Protein AF-A0A401Z6Y2-F1 (afdb_monomer_lite)

Radius of gyration: 14.62 Å; chains: 1; bounding box: 32×34×37 Å

Sequence (122 aa):
MPYAAVSYPVLPGHAEELGRILASHRRGAAVVRDADGAEVARSLGTAVFARDDRLLRVVHYRGDLDRLLLHIGRSLLSGGLARELAPHLPENPSIDSAEAFAAFFRHAQLPCVYQRGQGDPT

Secondary structure (DSSP, 8-state):
--EEEEEEE--TT-HHHHHHHHHHT-----EEE-TTS-EEEEEEEEEEEEETTEEEEEEEEEE-HHHHHHHHHHHHHHTSHHHHHGGG-SS-----SHHHHHHHHHHTEEP-----PPPP--

pLDDT: mean 85.82, std 10.16, range [46.56, 96.25]

InterPro domains:
  IPR007575 SchA/CurD-like domain [PF04486] (1-115)

Organism: NCBI:txid516124

Foldseek 3Di:
DDKWKFKAFWAFPCLVVLVVLVVVLDDDKDFFADPVRDTQKIFPDKDWDDDGRMIMIMTDMDHDPLSVQLSVLVCCLVVCSLVVRQVTHPDSQPSNHSVSRSVNSVVRIDDDPDDDDDDPPD

Structure (mmCIF, N/CA/C/O backbone):
data_AF-A0A401Z6Y2-F1
#
_entry.id   AF-A0A401Z6Y2-F1
#
loop_
_atom_site.group_PDB
_atom_site.id
_atom_site.type_symbol
_atom_site.label_atom_id
_atom_site.label_alt_id
_atom_site.label_comp_id
_atom_site.label_asym_id
_atom_site.label_entity_id
_atom_site.label_seq_id
_atom_site.pdbx_PDB_ins_code
_atom_site.Cartn_x
_atom_site.Cartn_y
_atom_site.Cartn_z
_atom_site.occupancy
_atom_site.B_iso_or_equiv
_atom_site.auth_seq_id
_atom_site.auth_comp_id
_atom_site.auth_asym_id
_atom_site.auth_atom_id
_atom_site.pdbx_PDB_model_num
ATOM 1 N N . MET A 1 1 ? -1.710 -14.614 -10.940 1.00 77.62 1 MET A N 1
ATOM 2 C CA . MET A 1 1 ? -1.287 -13.244 -10.579 1.00 77.62 1 MET A CA 1
ATOM 3 C C . MET A 1 1 ? -1.537 -13.026 -9.088 1.00 77.62 1 MET A C 1
ATOM 5 O O . MET A 1 1 ? -2.658 -13.296 -8.662 1.00 77.62 1 MET A O 1
ATOM 9 N N . PRO A 1 2 ? -0.512 -12.682 -8.289 1.00 90.69 2 PRO A N 1
ATOM 10 C CA . PRO A 1 2 ? -0.635 -12.540 -6.835 1.00 90.69 2 PRO A CA 1
ATOM 11 C C . PRO A 1 2 ? -1.252 -11.212 -6.362 1.00 90.69 2 PRO A C 1
ATOM 13 O O . PRO A 1 2 ? -1.169 -10.179 -7.029 1.00 90.69 2 PRO A O 1
ATOM 16 N N . TYR A 1 3 ? -1.811 -11.248 -5.154 1.00 92.75 3 TYR A N 1
ATOM 17 C CA . TYR A 1 3 ? -2.236 -10.096 -4.370 1.00 92.75 3 TYR A CA 1
ATOM 18 C C . TYR A 1 3 ? -1.291 -9.876 -3.187 1.00 92.75 3 TYR A C 1
ATOM 20 O O . TYR A 1 3 ? -0.849 -10.822 -2.537 1.00 92.75 3 TYR A O 1
ATOM 28 N N . ALA A 1 4 ? -1.014 -8.614 -2.884 1.00 93.56 4 ALA A N 1
ATOM 29 C CA . ALA A 1 4 ? 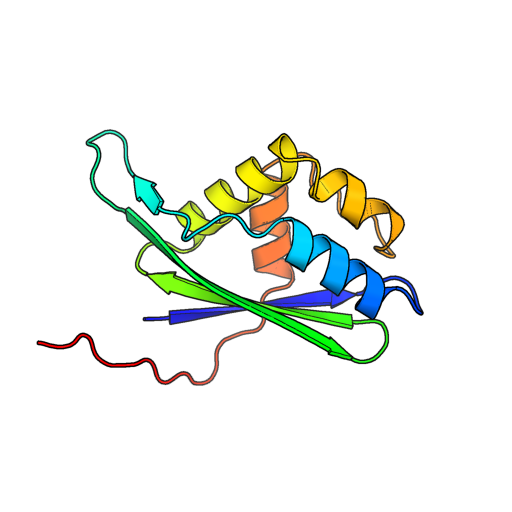-0.427 -8.185 -1.622 1.00 93.56 4 ALA A CA 1
ATOM 30 C C . ALA A 1 4 ? -1.413 -7.254 -0.916 1.00 93.56 4 ALA A C 1
ATOM 32 O O . ALA A 1 4 ? -2.114 -6.485 -1.575 1.00 93.56 4 ALA A O 1
ATOM 33 N N . ALA A 1 5 ? -1.473 -7.318 0.410 1.00 94.38 5 ALA A N 1
ATOM 34 C CA . ALA A 1 5 ? -2.370 -6.492 1.203 1.00 94.38 5 ALA A CA 1
ATOM 35 C C . ALA A 1 5 ? -1.619 -5.872 2.378 1.00 94.38 5 ALA A C 1
ATOM 37 O O . ALA A 1 5 ? -0.872 -6.570 3.056 1.00 94.38 5 ALA A O 1
ATOM 38 N N . VAL A 1 6 ? -1.843 -4.585 2.631 1.00 92.00 6 VAL A N 1
ATOM 39 C CA . VAL A 1 6 ? -1.344 -3.884 3.821 1.00 92.00 6 VAL A CA 1
ATOM 40 C C . VAL A 1 6 ? -2.479 -3.241 4.576 1.00 92.00 6 VAL A C 1
ATOM 42 O O . VAL A 1 6 ? -3.397 -2.699 3.958 1.00 92.00 6 VAL A O 1
ATOM 45 N N . SER A 1 7 ? -2.393 -3.260 5.902 1.00 91.56 7 SER A N 1
ATOM 46 C CA . SER A 1 7 ? -3.327 -2.542 6.755 1.00 91.56 7 SER A CA 1
ATOM 47 C C . SER A 1 7 ? -2.603 -1.620 7.717 1.00 91.56 7 SER A C 1
ATOM 49 O O . SER A 1 7 ? -1.698 -2.043 8.429 1.00 91.56 7 SER A O 1
ATOM 51 N N . TYR A 1 8 ? -3.040 -0.367 7.766 1.00 89.75 8 TYR A N 1
ATOM 52 C CA . TYR A 1 8 ? -2.442 0.660 8.607 1.00 89.75 8 TYR A CA 1
ATOM 53 C C . TYR A 1 8 ? -3.515 1.568 9.215 1.00 89.75 8 TYR A C 1
ATOM 55 O O . TYR A 1 8 ? -4.593 1.721 8.624 1.00 89.75 8 TYR A O 1
ATOM 63 N N . PRO A 1 9 ? -3.256 2.118 10.414 1.00 90.94 9 PRO A N 1
ATOM 64 C CA . PRO A 1 9 ? -4.190 3.013 11.071 1.00 90.94 9 PRO A CA 1
ATOM 65 C C . PRO A 1 9 ? -4.207 4.385 10.383 1.00 90.94 9 PRO A C 1
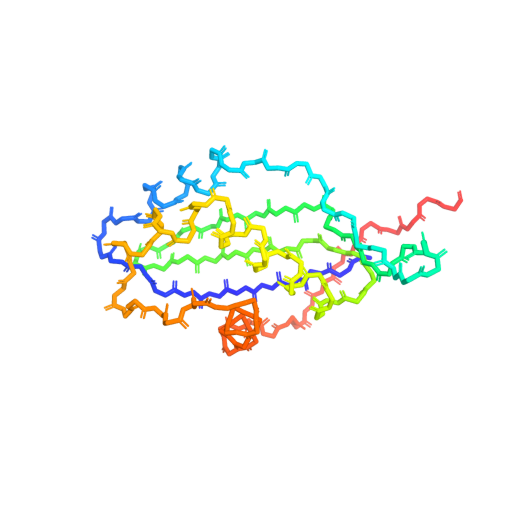ATOM 67 O O . PRO A 1 9 ? -3.222 4.811 9.778 1.00 90.94 9 PRO A O 1
ATOM 70 N N . VAL A 1 10 ? -5.336 5.071 10.492 1.00 91.31 10 VAL A N 1
ATOM 71 C CA . VAL A 1 10 ? -5.552 6.457 10.070 1.00 91.31 10 VAL A CA 1
ATOM 72 C C . VAL A 1 10 ? -6.119 7.242 11.245 1.00 91.31 10 VAL A C 1
ATOM 74 O O . VAL A 1 10 ? -6.635 6.662 12.196 1.00 91.31 10 VAL A O 1
ATOM 77 N N . LEU A 1 11 ? -6.023 8.566 11.205 1.00 92.62 11 LEU A N 1
ATOM 78 C CA . LEU A 1 11 ? -6.667 9.392 12.218 1.00 92.62 11 LEU A CA 1
ATOM 79 C C . LEU A 1 11 ? -8.196 9.181 12.191 1.00 92.62 11 LEU A C 1
ATOM 81 O O . LEU A 1 11 ? -8.776 9.035 11.105 1.00 92.62 11 LEU A O 1
ATOM 85 N N . PRO A 1 12 ? -8.870 9.190 13.357 1.00 92.94 12 PRO A N 1
ATOM 86 C CA . PRO A 1 12 ? -10.319 9.027 13.429 1.00 92.94 12 PRO A CA 1
ATOM 87 C C . PRO A 1 12 ? -11.062 10.006 12.511 1.00 92.94 12 PRO A C 1
ATOM 89 O O . PRO A 1 12 ? -10.799 11.204 12.527 1.00 92.94 12 PRO A O 1
ATOM 92 N N . GLY A 1 13 ? -11.992 9.493 11.700 1.00 90.81 13 GLY A N 1
ATOM 93 C CA . GLY A 1 13 ? -12.784 10.298 10.758 1.00 90.81 13 GLY A CA 1
ATOM 94 C C . GLY A 1 13 ? -12.109 10.613 9.414 1.00 90.81 13 GLY A C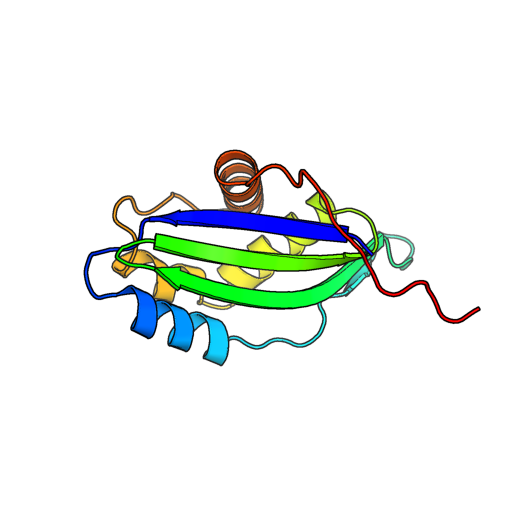 1
ATOM 95 O O . GLY A 1 13 ? -12.775 11.137 8.526 1.00 90.81 13 GLY A O 1
ATOM 96 N N . HIS A 1 14 ? -10.837 10.249 9.207 1.00 92.69 14 HIS A N 1
ATOM 97 C CA . HIS A 1 14 ? -10.104 10.587 7.976 1.00 92.69 14 HIS A CA 1
ATOM 98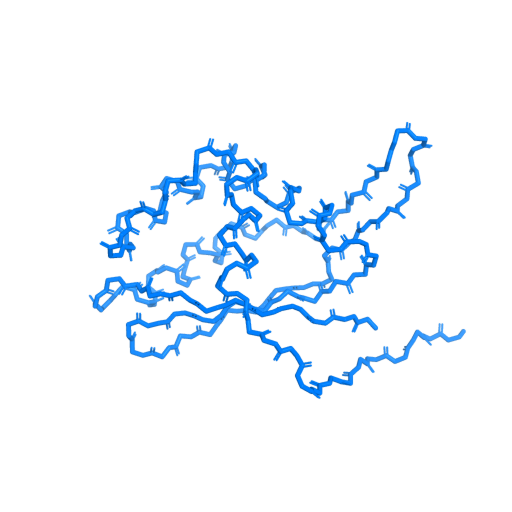 C C . HIS A 1 14 ? -10.081 9.485 6.906 1.00 92.69 14 HIS A C 1
ATOM 100 O O . HIS A 1 14 ? -9.569 9.706 5.808 1.00 92.69 14 HIS A O 1
ATOM 106 N N . ALA A 1 15 ? -10.636 8.299 7.172 1.00 89.12 15 ALA A N 1
ATOM 107 C CA . ALA A 1 15 ? -10.522 7.159 6.258 1.00 89.12 15 ALA A CA 1
ATOM 108 C C . ALA A 1 15 ? -11.112 7.433 4.856 1.00 89.12 15 ALA A C 1
ATOM 110 O O . ALA A 1 15 ? -10.497 7.091 3.843 1.00 89.12 15 ALA A O 1
ATOM 111 N N . GLU A 1 16 ? -12.273 8.092 4.781 1.00 87.25 16 GLU A N 1
ATOM 112 C CA . GLU A 1 16 ? -12.907 8.444 3.502 1.00 87.25 16 GLU A CA 1
ATOM 113 C C . GLU A 1 16 ? -12.131 9.511 2.723 1.00 87.25 16 GLU A C 1
ATOM 115 O O . GLU A 1 16 ? -12.018 9.438 1.497 1.00 87.25 16 GLU A O 1
ATOM 120 N N . GLU A 1 17 ? -11.604 10.515 3.423 1.00 89.56 17 GLU A N 1
ATOM 121 C CA . GLU A 1 17 ? -10.783 11.569 2.830 1.00 89.56 17 GLU A CA 1
ATOM 122 C C . GLU A 1 17 ? -9.492 10.986 2.250 1.00 89.56 17 GLU A C 1
ATOM 124 O O . GLU A 1 17 ? -9.165 11.236 1.088 1.00 89.56 17 GLU A O 1
ATOM 129 N N . LEU A 1 18 ? -8.826 10.103 2.998 1.00 88.19 18 LEU A N 1
ATOM 130 C CA . LEU A 1 18 ? -7.630 9.422 2.517 1.00 88.19 18 LEU A CA 1
ATOM 131 C C . LEU A 1 18 ? -7.918 8.550 1.287 1.00 88.19 18 LEU A C 1
ATOM 133 O O . LEU A 1 18 ? -7.119 8.499 0.351 1.00 88.19 18 LEU A O 1
ATOM 137 N N . GLY A 1 19 ? -9.076 7.885 1.258 1.00 85.81 19 GLY A N 1
ATOM 138 C CA . GLY A 1 19 ? -9.537 7.137 0.089 1.00 85.81 19 GLY A CA 1
ATOM 139 C C . GLY A 1 19 ? -9.664 8.020 -1.157 1.00 85.81 19 GLY A C 1
ATOM 140 O O . GLY A 1 19 ? -9.239 7.617 -2.243 1.00 85.81 19 GLY A O 1
ATOM 141 N N . ARG A 1 20 ? -10.179 9.248 -1.005 1.00 87.69 20 ARG A N 1
ATOM 142 C CA . ARG A 1 20 ? -10.276 10.240 -2.092 1.00 87.69 20 ARG A CA 1
ATOM 143 C C . ARG A 1 20 ? -8.901 10.715 -2.565 1.00 87.69 20 ARG A C 1
ATOM 145 O O . ARG A 1 20 ? -8.672 10.753 -3.773 1.00 87.69 20 ARG A O 1
ATOM 152 N N . ILE A 1 21 ? -7.980 10.996 -1.642 1.00 88.56 21 ILE A N 1
ATOM 153 C CA . ILE A 1 21 ? -6.588 11.373 -1.948 1.00 88.56 21 ILE A CA 1
ATOM 154 C C . ILE A 1 21 ? -5.878 10.255 -2.735 1.00 88.56 21 ILE A C 1
ATOM 156 O O . ILE A 1 21 ? -5.235 10.495 -3.757 1.00 88.56 21 ILE A O 1
ATOM 160 N N . LEU A 1 22 ? -6.040 8.997 -2.319 1.00 85.44 22 LEU A N 1
ATOM 161 C CA . LEU A 1 22 ? -5.471 7.847 -3.032 1.00 85.44 22 LEU A CA 1
ATOM 162 C C . LEU A 1 22 ? -6.089 7.666 -4.427 1.00 85.44 22 LEU A C 1
ATOM 164 O O . LEU A 1 22 ? -5.394 7.273 -5.366 1.00 85.44 22 LEU A O 1
ATOM 168 N N . ALA A 1 23 ? -7.383 7.957 -4.580 1.00 84.69 23 ALA A N 1
ATOM 169 C CA . ALA A 1 23 ? -8.083 7.859 -5.856 1.00 84.69 23 ALA A CA 1
ATOM 170 C C . ALA A 1 23 ? -7.716 8.982 -6.843 1.00 84.69 23 ALA A C 1
ATOM 172 O O . ALA A 1 23 ? -7.686 8.725 -8.048 1.00 84.69 23 ALA A O 1
ATOM 173 N N . SER A 1 24 ? -7.415 10.197 -6.372 1.00 83.31 24 SER A N 1
ATOM 174 C CA . SER A 1 24 ? -6.988 11.310 -7.239 1.00 83.31 24 SER A CA 1
ATOM 175 C C . SER A 1 24 ? -5.604 11.069 -7.847 1.00 83.31 24 SER A C 1
ATOM 177 O O . SER A 1 24 ? -5.330 11.477 -8.973 1.00 83.31 24 SER A O 1
ATOM 179 N N . HIS A 1 25 ? -4.763 10.299 -7.157 1.00 74.81 25 HIS A N 1
ATOM 180 C CA . HIS A 1 25 ? -3.418 9.928 -7.591 1.00 74.81 25 HIS A CA 1
ATOM 181 C C . HIS A 1 25 ? -3.373 8.690 -8.495 1.00 74.81 25 HIS A C 1
ATOM 183 O O . HIS A 1 25 ? -2.328 8.043 -8.610 1.00 74.81 25 HIS A O 1
ATOM 189 N N . ARG A 1 26 ? -4.489 8.351 -9.157 1.00 61.44 26 ARG A N 1
ATOM 190 C CA . ARG A 1 26 ? -4.575 7.266 -10.145 1.00 61.44 26 ARG A CA 1
ATOM 191 C C . ARG A 1 26 ? -3.573 7.479 -11.282 1.00 61.44 26 ARG A C 1
ATOM 193 O O . ARG A 1 26 ? -3.877 8.066 -12.315 1.00 61.44 26 ARG A O 1
ATOM 200 N N . ARG A 1 27 ? -2.373 6.933 -11.111 1.00 60.84 27 ARG A N 1
ATOM 201 C CA . ARG A 1 27 ? -1.448 6.648 -12.205 1.00 60.84 27 ARG A CA 1
ATOM 202 C C . ARG A 1 27 ? -1.780 5.258 -12.747 1.00 60.84 27 ARG A C 1
ATOM 204 O O . ARG A 1 27 ? -2.180 4.379 -11.985 1.00 60.84 27 ARG A O 1
ATOM 211 N N . GLY A 1 28 ? -1.689 5.092 -14.067 1.00 63.41 28 GLY A N 1
ATOM 212 C CA . GLY A 1 28 ? -1.951 3.816 -14.742 1.00 63.41 28 GLY A CA 1
ATOM 213 C C . GLY A 1 28 ? -1.066 2.673 -14.227 1.00 63.41 28 GLY A C 1
ATOM 214 O O . GLY A 1 28 ? -0.225 2.869 -13.351 1.00 63.41 28 GLY A O 1
ATOM 215 N N . ALA A 1 29 ? -1.253 1.470 -14.777 1.00 69.06 29 ALA A N 1
ATOM 216 C CA . ALA A 1 29 ? -0.467 0.287 -14.423 1.00 69.06 29 ALA A CA 1
ATOM 217 C C . ALA A 1 29 ? 1.042 0.605 -14.367 1.00 69.06 29 ALA A C 1
ATOM 219 O O . ALA A 1 29 ? 1.655 0.925 -15.385 1.00 69.06 29 ALA A O 1
ATOM 220 N N . ALA A 1 30 ? 1.633 0.536 -13.171 1.00 84.38 30 ALA A N 1
ATOM 221 C CA . ALA A 1 30 ? 3.064 0.746 -12.986 1.00 84.38 30 ALA A CA 1
ATOM 222 C C . ALA A 1 30 ? 3.821 -0.449 -13.571 1.00 84.38 30 ALA A C 1
ATOM 224 O O . ALA A 1 30 ? 3.571 -1.579 -13.155 1.00 84.38 30 ALA A O 1
ATOM 225 N N . VAL A 1 31 ? 4.724 -0.206 -14.521 1.00 92.25 31 VAL A N 1
ATOM 226 C CA . VAL A 1 31 ? 5.593 -1.230 -15.120 1.00 92.25 31 VAL A CA 1
ATOM 227 C C . VAL A 1 31 ? 7.025 -0.956 -14.684 1.00 92.25 31 VAL A C 1
ATOM 229 O O . VAL A 1 31 ? 7.562 0.119 -14.948 1.00 92.25 31 VAL A O 1
ATOM 232 N N . VAL A 1 32 ? 7.642 -1.933 -14.029 1.00 94.00 32 VAL A N 1
ATOM 233 C CA . VAL A 1 32 ? 9.031 -1.884 -13.578 1.00 94.00 32 VAL A CA 1
ATOM 234 C C . VAL A 1 32 ? 9.881 -2.678 -14.556 1.00 94.00 32 VAL A C 1
ATOM 236 O O . VAL A 1 32 ? 9.605 -3.851 -14.814 1.00 94.00 32 VAL A O 1
ATOM 239 N N . ARG A 1 33 ? 10.919 -2.031 -15.084 1.00 95.12 33 ARG A N 1
ATOM 240 C CA . ARG A 1 33 ? 11.925 -2.655 -15.941 1.00 95.12 33 ARG A CA 1
ATOM 241 C C . ARG A 1 33 ? 13.275 -2.705 -15.239 1.00 95.12 33 ARG A C 1
ATOM 243 O O . ARG A 1 33 ? 13.554 -1.841 -14.406 1.00 95.12 33 ARG A O 1
ATOM 250 N N . ASP A 1 34 ? 14.071 -3.721 -15.543 1.00 93.56 34 ASP A N 1
ATOM 251 C CA . ASP A 1 34 ? 15.479 -3.773 -15.147 1.00 93.56 34 ASP A CA 1
ATOM 252 C C . ASP A 1 34 ? 16.373 -2.940 -16.085 1.00 93.56 34 ASP A C 1
ATOM 254 O O . ASP A 1 34 ? 15.881 -2.189 -16.931 1.00 93.56 34 ASP A O 1
ATOM 258 N N . ALA A 1 35 ? 17.692 -3.033 -15.889 1.00 92.19 35 ALA A N 1
ATOM 259 C CA . ALA A 1 35 ? 18.685 -2.286 -16.660 1.00 92.19 35 ALA A CA 1
ATOM 260 C C . ALA A 1 35 ? 18.707 -2.670 -18.150 1.00 92.19 35 ALA A C 1
ATOM 262 O O . ALA A 1 35 ? 19.001 -1.817 -18.985 1.00 92.19 35 ALA A O 1
ATOM 263 N N . ASP A 1 36 ? 18.342 -3.912 -18.474 1.00 94.56 36 ASP A N 1
ATOM 264 C CA . ASP A 1 36 ? 18.290 -4.431 -19.843 1.00 94.56 36 ASP A CA 1
ATOM 265 C C . ASP A 1 36 ? 16.938 -4.133 -20.522 1.00 94.56 36 ASP A C 1
ATOM 267 O O . ASP A 1 36 ? 16.726 -4.437 -21.696 1.00 94.56 36 ASP A O 1
ATOM 271 N N . GLY A 1 37 ? 16.009 -3.502 -19.796 1.00 92.62 37 GLY A N 1
ATOM 272 C CA . GLY A 1 37 ? 14.691 -3.114 -20.289 1.00 92.62 37 GLY A CA 1
ATOM 273 C C . GLY A 1 37 ? 13.630 -4.214 -20.189 1.00 92.62 37 GLY A C 1
ATOM 274 O O . GLY A 1 37 ? 12.498 -4.000 -20.643 1.00 92.62 37 GLY A O 1
ATOM 275 N N . ALA A 1 38 ? 13.942 -5.358 -19.577 1.00 94.69 38 ALA A N 1
ATOM 276 C CA . ALA A 1 38 ? 12.987 -6.440 -19.376 1.00 94.69 38 ALA A CA 1
ATOM 277 C C . ALA A 1 38 ? 11.995 -6.093 -18.255 1.00 94.69 38 ALA A C 1
ATOM 279 O O . ALA A 1 38 ? 12.351 -5.488 -17.245 1.00 94.69 38 ALA A O 1
ATOM 280 N N . GLU A 1 39 ? 10.719 -6.454 -18.428 1.00 95.00 39 GLU A N 1
ATOM 281 C CA . GLU A 1 39 ? 9.695 -6.256 -17.397 1.00 95.00 39 GLU A CA 1
ATOM 282 C C . GLU A 1 39 ? 9.919 -7.229 -16.234 1.00 95.00 39 GLU A C 1
ATOM 284 O O . GLU A 1 39 ? 9.774 -8.439 -16.389 1.00 95.00 39 GLU A O 1
ATOM 289 N N . VAL A 1 40 ? 10.223 -6.684 -15.056 1.00 96.25 40 VAL A N 1
ATOM 290 C CA . VAL A 1 40 ? 10.475 -7.467 -13.834 1.00 96.25 40 VAL A CA 1
ATOM 291 C C . VAL A 1 40 ? 9.315 -7.418 -12.849 1.00 96.25 40 VAL A C 1
ATOM 293 O O . VAL A 1 40 ? 9.173 -8.316 -12.019 1.00 96.25 40 VAL A O 1
ATOM 296 N N . ALA A 1 41 ? 8.472 -6.387 -12.929 1.00 94.94 41 ALA A N 1
ATOM 297 C CA . ALA A 1 41 ? 7.255 -6.302 -12.136 1.00 94.94 41 ALA A CA 1
ATOM 298 C C . ALA A 1 41 ? 6.212 -5.385 -12.776 1.00 94.94 41 ALA A C 1
ATOM 300 O O . ALA A 1 41 ? 6.545 -4.435 -13.486 1.00 94.94 41 ALA A O 1
ATOM 301 N N . ARG A 1 42 ? 4.937 -5.629 -12.476 1.00 93.00 42 ARG A N 1
ATOM 302 C CA . ARG A 1 42 ? 3.826 -4.794 -12.936 1.00 93.00 42 ARG A CA 1
ATOM 303 C C . ARG A 1 42 ? 2.709 -4.736 -11.905 1.00 93.00 42 ARG A C 1
ATOM 305 O O . ARG A 1 42 ? 2.265 -5.772 -11.418 1.00 93.00 42 ARG A O 1
ATOM 312 N N . SER A 1 43 ? 2.198 -3.537 -11.638 1.00 91.56 43 SER A N 1
ATOM 313 C CA . SER A 1 43 ? 0.915 -3.350 -10.959 1.00 91.56 43 SER A CA 1
ATOM 314 C C . SER A 1 43 ? -0.224 -3.565 -11.951 1.00 91.56 43 SER A C 1
ATOM 316 O O . SER A 1 43 ? -0.297 -2.905 -12.987 1.00 91.56 43 SER A O 1
ATOM 318 N N . LEU A 1 44 ? -1.108 -4.500 -11.630 1.00 90.31 44 LEU A N 1
ATOM 319 C CA . LEU A 1 44 ? -2.290 -4.851 -12.415 1.00 90.31 44 LEU A CA 1
ATOM 320 C C . LEU A 1 44 ? -3.541 -4.129 -11.910 1.00 90.31 44 LEU A C 1
ATOM 322 O O . LEU A 1 44 ? -4.520 -3.996 -12.636 1.00 90.31 44 LEU A O 1
ATOM 326 N N . GLY A 1 45 ? -3.519 -3.672 -10.659 1.00 88.06 45 GLY A N 1
ATOM 327 C CA . GLY A 1 45 ? -4.617 -2.942 -10.051 1.00 88.06 45 GLY A CA 1
ATOM 328 C C . GLY A 1 45 ? -4.386 -2.695 -8.569 1.00 88.06 45 GLY A C 1
ATOM 329 O O . GLY A 1 45 ? -3.543 -3.325 -7.930 1.00 88.06 45 GLY A O 1
ATOM 330 N N . THR A 1 46 ? -5.160 -1.776 -8.006 1.00 88.38 46 THR A N 1
ATOM 331 C CA . THR A 1 46 ? -5.177 -1.529 -6.567 1.00 88.38 46 THR A CA 1
ATOM 332 C C . THR A 1 46 ? -6.609 -1.326 -6.102 1.00 88.38 46 THR A C 1
ATOM 334 O O . THR A 1 46 ? -7.421 -0.739 -6.815 1.00 88.38 46 THR A O 1
ATOM 337 N N . ALA A 1 47 ? -6.910 -1.828 -4.912 1.00 89.88 47 ALA A N 1
ATOM 338 C CA . ALA A 1 47 ? -8.154 -1.564 -4.211 1.00 89.88 47 ALA A CA 1
ATOM 339 C C . ALA A 1 47 ? -7.817 -1.029 -2.821 1.00 89.88 47 ALA A C 1
ATOM 341 O O . ALA A 1 47 ? -6.828 -1.446 -2.216 1.00 89.88 47 ALA A O 1
ATOM 342 N N . VAL A 1 48 ? -8.620 -0.096 -2.328 1.00 90.88 48 VAL A N 1
ATOM 343 C CA . VAL A 1 48 ? -8.484 0.471 -0.987 1.00 90.88 48 VAL A CA 1
ATOM 344 C C . VAL A 1 48 ? -9.827 0.298 -0.300 1.00 90.88 48 VAL A C 1
ATOM 346 O O . VAL A 1 48 ? -10.858 0.669 -0.855 1.00 90.88 48 VAL A O 1
ATOM 349 N N . PHE A 1 49 ? -9.801 -0.289 0.886 1.00 92.75 49 PHE A N 1
ATOM 350 C CA . PHE A 1 49 ? -10.954 -0.498 1.744 1.00 92.75 49 PHE A CA 1
ATOM 351 C C . PHE A 1 49 ? -10.723 0.261 3.043 1.00 92.75 49 PHE A C 1
ATOM 353 O O . PHE A 1 49 ? -9.590 0.356 3.516 1.00 92.75 49 PHE A O 1
ATOM 360 N N . ALA A 1 50 ? -11.800 0.774 3.617 1.00 91.06 50 ALA A N 1
ATOM 361 C CA . ALA A 1 50 ? -11.790 1.468 4.891 1.00 91.06 50 ALA A CA 1
ATOM 362 C C . ALA A 1 50 ? -12.738 0.771 5.860 1.00 91.06 50 ALA A C 1
ATOM 364 O O . ALA A 1 50 ? -13.815 0.322 5.461 1.00 91.06 50 ALA A O 1
ATOM 365 N N . ARG A 1 51 ? -12.338 0.699 7.126 1.00 90.06 51 ARG A N 1
ATOM 366 C CA . ARG A 1 51 ? -13.218 0.353 8.239 1.00 90.06 51 ARG A CA 1
ATOM 367 C C . ARG A 1 51 ? -12.720 1.078 9.479 1.00 90.06 51 ARG A C 1
ATOM 369 O O . ARG A 1 51 ? -11.559 0.910 9.842 1.00 90.06 51 ARG A O 1
ATOM 376 N N . ASP A 1 52 ? -13.606 1.838 10.112 1.00 89.06 52 ASP A N 1
ATOM 377 C CA . ASP A 1 52 ? -13.293 2.640 11.294 1.00 89.06 52 ASP A CA 1
ATOM 378 C C . ASP A 1 52 ? -12.071 3.550 11.036 1.00 89.06 52 ASP A C 1
ATOM 380 O O . ASP A 1 52 ? -12.025 4.269 10.035 1.00 89.06 52 ASP A O 1
ATOM 384 N N . ASP A 1 53 ? -11.065 3.504 11.902 1.00 91.12 53 ASP A N 1
ATOM 385 C CA . ASP A 1 53 ? -9.802 4.236 11.811 1.00 91.12 53 ASP A CA 1
ATOM 386 C C . ASP A 1 53 ? -8.694 3.416 11.125 1.00 91.12 53 ASP A C 1
ATOM 388 O O . ASP A 1 53 ? -7.503 3.582 11.396 1.00 91.12 53 ASP A O 1
ATOM 392 N N . ARG A 1 54 ? -9.062 2.511 10.208 1.00 90.44 54 ARG A N 1
ATOM 393 C CA . ARG A 1 54 ? -8.109 1.667 9.479 1.00 90.44 54 ARG A CA 1
ATOM 394 C C . ARG A 1 54 ? -8.368 1.637 7.987 1.00 90.44 54 ARG A C 1
ATOM 396 O O . ARG A 1 54 ? -9.504 1.538 7.516 1.00 90.44 54 ARG A O 1
ATOM 403 N N . LEU A 1 55 ? -7.270 1.594 7.239 1.00 91.56 55 LEU A N 1
ATOM 404 C CA . LEU A 1 55 ? -7.286 1.261 5.825 1.00 91.56 55 LEU A CA 1
ATOM 405 C C . LEU A 1 55 ? -6.679 -0.106 5.563 1.00 91.56 55 LEU A C 1
ATOM 407 O O . LEU A 1 55 ? -5.787 -0.579 6.271 1.00 91.56 55 LEU A O 1
ATOM 411 N N . LEU A 1 56 ? -7.168 -0.718 4.494 1.00 92.50 56 LEU A N 1
ATOM 412 C CA . LEU A 1 56 ? -6.627 -1.905 3.865 1.00 92.50 56 LEU A CA 1
ATOM 413 C C . LEU A 1 56 ? -6.381 -1.573 2.397 1.00 92.50 56 LEU A C 1
ATOM 415 O O . LEU A 1 56 ? -7.322 -1.323 1.646 1.00 92.50 56 LEU A O 1
ATOM 419 N N . ARG A 1 57 ? -5.123 -1.603 1.966 1.00 90.75 57 ARG A N 1
ATOM 420 C CA . ARG A 1 57 ? -4.769 -1.455 0.555 1.00 90.75 57 ARG A CA 1
ATOM 421 C C . ARG A 1 57 ? -4.342 -2.797 -0.009 1.00 90.75 57 ARG A C 1
ATOM 423 O O . ARG A 1 57 ? -3.410 -3.417 0.491 1.00 90.75 57 ARG A O 1
ATOM 430 N N . VAL A 1 58 ? -4.999 -3.202 -1.086 1.00 92.00 58 VAL A N 1
ATOM 431 C CA . VAL A 1 58 ? -4.676 -4.384 -1.880 1.00 92.00 58 VAL A CA 1
ATOM 432 C C . VAL A 1 58 ? -3.988 -3.945 -3.169 1.00 92.00 58 VAL A C 1
ATOM 434 O O . VAL A 1 58 ? -4.417 -2.996 -3.834 1.00 92.00 58 VAL A O 1
ATOM 437 N N . VAL A 1 59 ? -2.918 -4.643 -3.529 1.00 90.75 59 VAL A N 1
ATOM 438 C CA . VAL A 1 59 ? -2.178 -4.483 -4.781 1.00 90.75 59 VAL A CA 1
ATOM 439 C C . VAL A 1 59 ? -2.232 -5.811 -5.523 1.00 90.75 59 VAL A C 1
ATOM 441 O O . VAL A 1 59 ? -1.752 -6.825 -5.023 1.00 90.75 59 VAL A O 1
ATOM 444 N N . HIS A 1 60 ? -2.829 -5.806 -6.710 1.00 92.06 60 HIS A N 1
ATOM 445 C CA . HIS A 1 60 ? -2.770 -6.918 -7.650 1.00 92.06 60 HIS A CA 1
ATOM 446 C C . HIS A 1 60 ? -1.548 -6.709 -8.540 1.00 92.06 60 HIS A C 1
ATOM 448 O O . HIS A 1 60 ? -1.389 -5.625 -9.108 1.00 92.06 60 HIS A O 1
ATOM 454 N N . TYR A 1 61 ? -0.673 -7.703 -8.651 1.00 92.81 61 TYR A N 1
ATOM 455 C CA . TYR A 1 61 ? 0.599 -7.529 -9.345 1.00 92.81 61 TYR A CA 1
ATOM 456 C C . TYR A 1 61 ? 1.059 -8.775 -10.101 1.00 92.81 61 TYR A C 1
ATOM 458 O O . TYR A 1 61 ? 0.495 -9.862 -9.974 1.00 92.81 61 TYR A O 1
ATOM 466 N N . ARG A 1 62 ? 2.099 -8.597 -10.916 1.00 92.62 62 ARG A N 1
ATOM 467 C CA . ARG A 1 62 ? 2.884 -9.651 -11.566 1.00 92.62 62 ARG A CA 1
ATOM 468 C C . ARG A 1 62 ? 4.369 -9.375 -11.319 1.00 92.62 62 ARG A C 1
ATOM 470 O O . ARG A 1 62 ? 4.763 -8.213 -11.280 1.00 92.62 62 ARG A O 1
ATOM 477 N N . GLY A 1 63 ? 5.173 -10.431 -11.198 1.00 93.62 63 GLY A N 1
ATOM 478 C CA . GLY A 1 63 ? 6.625 -10.333 -11.036 1.00 93.62 63 GLY A CA 1
ATOM 479 C C . GLY A 1 63 ? 7.058 -10.064 -9.594 1.00 93.62 63 GLY A C 1
ATOM 480 O O . GLY A 1 63 ? 6.418 -10.536 -8.656 1.00 93.62 63 GLY A O 1
ATOM 481 N N . ASP A 1 64 ? 8.155 -9.332 -9.436 1.00 94.31 64 ASP A N 1
ATOM 482 C CA . ASP A 1 64 ? 8.813 -9.073 -8.152 1.00 94.31 64 ASP A CA 1
ATOM 483 C C . ASP A 1 64 ? 8.088 -7.979 -7.340 1.00 94.31 64 ASP A C 1
ATOM 485 O O . ASP A 1 64 ? 8.007 -6.815 -7.749 1.00 94.31 64 ASP A O 1
ATOM 489 N N . LEU A 1 65 ? 7.559 -8.356 -6.171 1.00 91.88 65 LEU A N 1
ATOM 490 C CA . LEU A 1 65 ? 6.839 -7.440 -5.288 1.00 91.88 65 LEU A CA 1
ATOM 491 C C . LEU A 1 65 ? 7.752 -6.364 -4.689 1.00 91.88 65 LEU A C 1
ATOM 493 O O . LEU A 1 65 ? 7.338 -5.212 -4.624 1.00 91.88 65 LEU A O 1
ATOM 497 N N . ASP A 1 66 ? 8.975 -6.689 -4.275 1.00 91.75 66 ASP A N 1
ATOM 498 C CA . ASP A 1 66 ? 9.878 -5.715 -3.651 1.00 91.75 66 ASP A CA 1
ATOM 499 C C . ASP A 1 66 ? 10.306 -4.646 -4.665 1.00 91.75 66 ASP A C 1
ATOM 501 O O . ASP A 1 66 ? 10.258 -3.446 -4.371 1.00 91.75 66 ASP A O 1
ATOM 505 N N . ARG A 1 67 ? 10.626 -5.057 -5.900 1.00 93.69 67 ARG A N 1
ATOM 506 C CA . ARG A 1 67 ? 10.883 -4.132 -7.023 1.00 93.69 67 ARG A CA 1
ATOM 507 C C . ARG A 1 67 ? 9.678 -3.226 -7.274 1.00 93.69 67 ARG A C 1
ATOM 509 O O . ARG A 1 67 ? 9.843 -2.023 -7.493 1.00 93.69 67 ARG A O 1
ATOM 516 N N . LEU A 1 68 ? 8.469 -3.789 -7.225 1.00 92.56 68 LEU A N 1
ATOM 517 C CA . LEU A 1 68 ? 7.234 -3.030 -7.396 1.00 92.56 68 LEU A CA 1
ATOM 518 C C . LEU A 1 68 ? 7.000 -2.034 -6.255 1.00 92.56 68 LEU A C 1
ATOM 520 O O . LEU A 1 68 ? 6.663 -0.882 -6.520 1.00 92.56 68 LEU A O 1
ATOM 524 N N . LEU A 1 69 ? 7.193 -2.441 -5.002 1.00 90.00 69 LEU A N 1
ATOM 525 C CA . LEU A 1 69 ? 6.993 -1.586 -3.832 1.00 90.00 69 LEU A CA 1
ATOM 526 C C . LEU A 1 69 ? 7.991 -0.433 -3.792 1.00 90.00 69 LEU A C 1
ATOM 528 O O . LEU A 1 69 ? 7.586 0.694 -3.518 1.00 90.00 69 LEU A O 1
ATOM 532 N N . LEU A 1 70 ? 9.257 -0.676 -4.137 1.00 90.94 70 LEU A N 1
ATOM 533 C CA . LEU A 1 70 ? 10.252 0.387 -4.289 1.00 90.94 70 LEU A CA 1
ATOM 534 C C . LEU A 1 70 ? 9.836 1.381 -5.376 1.00 90.94 70 LEU A C 1
ATOM 536 O O . LEU A 1 70 ? 9.902 2.593 -5.172 1.00 90.94 70 LEU A O 1
ATOM 540 N N . HIS A 1 71 ? 9.359 0.890 -6.522 1.00 90.81 71 HIS A N 1
ATOM 541 C CA . HIS A 1 71 ? 8.867 1.754 -7.594 1.00 90.81 71 HIS A CA 1
ATOM 542 C C . HIS A 1 71 ? 7.655 2.590 -7.151 1.00 90.81 71 HIS A C 1
ATOM 544 O O . HIS A 1 71 ? 7.622 3.801 -7.380 1.00 90.81 71 HIS A O 1
ATOM 550 N N . ILE A 1 72 ? 6.685 1.970 -6.471 1.00 87.38 72 ILE A N 1
ATOM 551 C CA . ILE A 1 72 ? 5.523 2.662 -5.902 1.00 87.38 72 ILE A CA 1
ATOM 552 C C . ILE A 1 72 ? 5.987 3.722 -4.897 1.00 87.38 72 ILE A C 1
ATOM 554 O O . ILE A 1 72 ? 5.584 4.873 -5.023 1.00 87.38 72 ILE A O 1
ATOM 558 N N . GLY A 1 73 ? 6.878 3.379 -3.963 1.00 85.88 73 GLY A N 1
ATOM 559 C CA . GLY A 1 73 ? 7.429 4.306 -2.971 1.00 85.88 73 GLY A CA 1
ATOM 560 C C . GLY A 1 73 ? 8.080 5.536 -3.606 1.00 85.88 73 GLY A C 1
ATOM 561 O O . GLY A 1 73 ? 7.745 6.665 -3.251 1.00 85.88 73 GLY A O 1
ATOM 562 N N . ARG A 1 74 ? 8.923 5.348 -4.631 1.00 88.31 74 ARG A N 1
ATOM 563 C CA . ARG A 1 74 ? 9.526 6.462 -5.395 1.00 88.31 74 ARG A CA 1
ATOM 564 C C . ARG A 1 74 ? 8.473 7.351 -6.055 1.00 88.31 74 ARG A C 1
ATOM 566 O O . ARG A 1 74 ? 8.596 8.577 -6.037 1.00 88.31 74 ARG A O 1
ATOM 573 N N . SER A 1 75 ? 7.429 6.751 -6.627 1.00 84.56 75 SER A N 1
ATOM 574 C CA . SER A 1 75 ? 6.334 7.505 -7.243 1.00 84.56 75 SER A CA 1
ATOM 575 C C . SER A 1 75 ? 5.500 8.268 -6.210 1.00 84.56 75 SER A C 1
ATOM 577 O O . SER A 1 75 ? 5.012 9.349 -6.528 1.00 84.56 75 SER A O 1
ATOM 579 N N . LEU A 1 76 ? 5.318 7.731 -5.001 1.00 80.38 76 LEU A N 1
ATOM 580 C CA . LEU A 1 76 ? 4.577 8.389 -3.919 1.00 80.38 76 LEU A CA 1
ATOM 581 C C . LEU A 1 76 ? 5.322 9.613 -3.382 1.00 80.38 76 LEU A C 1
ATOM 583 O O . LEU A 1 76 ? 4.709 10.657 -3.165 1.00 80.38 76 LEU A O 1
ATOM 587 N N . LEU A 1 77 ? 6.637 9.486 -3.203 1.00 81.38 77 LEU A N 1
ATOM 588 C CA . LEU A 1 77 ? 7.500 10.550 -2.687 1.00 81.38 77 LEU A CA 1
ATOM 589 C C . LEU A 1 77 ? 7.667 11.690 -3.691 1.00 81.38 77 LEU A C 1
ATOM 591 O O . LEU A 1 77 ? 7.519 12.857 -3.337 1.00 81.38 77 LEU A O 1
ATOM 595 N N . SER A 1 78 ? 7.920 11.359 -4.960 1.00 83.31 78 SER A N 1
ATOM 596 C CA . SER A 1 78 ? 8.047 12.363 -6.026 1.00 83.31 78 SER A CA 1
ATOM 597 C C . SER A 1 78 ? 6.703 12.974 -6.435 1.00 83.31 78 SER A C 1
ATOM 599 O O . SER A 1 78 ? 6.658 14.104 -6.912 1.00 83.31 78 SER A O 1
ATOM 601 N N . GLY A 1 79 ? 5.603 12.243 -6.237 1.00 78.69 79 GLY A N 1
ATOM 602 C CA . GLY A 1 79 ? 4.260 12.639 -6.651 1.00 78.69 79 GLY A CA 1
ATOM 603 C C . GLY A 1 79 ? 3.486 13.501 -5.657 1.00 78.69 79 GLY A C 1
ATOM 604 O O . GLY A 1 79 ? 2.330 13.784 -5.933 1.00 78.69 79 GLY A O 1
ATOM 605 N N . GLY A 1 80 ? 4.058 13.877 -4.509 1.00 81.50 80 GLY A N 1
ATOM 606 C CA . GLY A 1 80 ? 3.373 14.691 -3.493 1.00 81.50 80 GLY A CA 1
ATOM 607 C C . GLY A 1 80 ? 2.355 13.932 -2.633 1.00 81.50 80 GLY A C 1
ATOM 608 O O . GLY A 1 80 ? 2.100 14.356 -1.509 1.00 81.50 80 GLY A O 1
ATOM 609 N N . LEU A 1 81 ? 1.877 12.767 -3.086 1.00 83.62 81 LEU A N 1
ATOM 610 C CA . LEU A 1 81 ? 0.927 11.922 -2.358 1.00 83.62 81 LEU A CA 1
ATOM 611 C C . LEU A 1 81 ? 1.385 11.619 -0.925 1.00 83.62 81 LEU A C 1
ATOM 613 O O . LEU A 1 81 ? 0.591 11.723 -0.001 1.00 83.62 81 LEU A O 1
ATOM 617 N N . ALA A 1 82 ? 2.663 11.298 -0.700 1.00 80.81 82 ALA A N 1
ATOM 618 C CA . ALA A 1 82 ? 3.162 11.048 0.658 1.00 80.81 82 ALA A CA 1
ATOM 619 C C . ALA A 1 82 ? 2.935 12.248 1.604 1.00 80.81 82 ALA A C 1
ATOM 621 O O . ALA A 1 82 ? 2.550 12.066 2.756 1.00 80.81 82 ALA A O 1
ATOM 622 N N . ARG A 1 83 ? 3.104 13.476 1.095 1.00 83.56 83 ARG A N 1
ATOM 623 C CA . ARG A 1 83 ? 2.875 14.716 1.849 1.00 83.56 83 ARG A CA 1
ATOM 624 C C . ARG A 1 83 ? 1.390 14.959 2.114 1.00 83.56 83 ARG A C 1
ATOM 626 O O . ARG A 1 83 ? 1.058 15.464 3.176 1.00 83.56 83 ARG A O 1
ATOM 633 N N . GLU A 1 84 ? 0.522 14.601 1.172 1.00 87.56 84 GLU A N 1
ATOM 634 C CA . GLU A 1 84 ? -0.933 14.702 1.343 1.00 87.56 84 GLU A CA 1
ATOM 635 C C . GLU A 1 84 ? -1.480 13.665 2.327 1.00 87.56 84 GLU A C 1
ATOM 637 O O . GLU A 1 84 ? -2.417 13.958 3.055 1.00 87.56 84 GLU A O 1
ATOM 642 N N . LEU A 1 85 ? -0.890 12.467 2.391 1.00 85.31 85 LEU A N 1
ATOM 643 C CA . LEU A 1 85 ? -1.321 11.420 3.321 1.00 85.31 85 LEU A CA 1
ATOM 644 C C . LEU A 1 85 ? -0.878 11.691 4.765 1.00 85.31 85 LEU A C 1
ATOM 646 O O . LEU A 1 85 ? -1.605 11.339 5.690 1.00 85.31 85 LEU A O 1
ATOM 650 N N . ALA A 1 86 ? 0.301 12.290 4.965 1.00 85.12 86 ALA A N 1
ATOM 651 C CA . ALA A 1 86 ? 0.935 12.423 6.280 1.00 85.12 86 ALA A CA 1
ATOM 652 C C . ALA A 1 86 ? 0.050 13.058 7.379 1.00 85.12 86 ALA A C 1
ATOM 654 O O . ALA A 1 86 ? 0.036 12.515 8.483 1.00 85.12 86 ALA A O 1
ATOM 655 N N . PRO A 1 87 ? -0.733 14.130 7.126 1.00 88.25 87 PRO A N 1
ATOM 656 C CA . PRO A 1 87 ? -1.598 14.741 8.141 1.00 88.25 87 PRO A CA 1
ATOM 657 C C . PRO A 1 87 ? -2.727 13.840 8.647 1.00 88.25 87 PRO A C 1
ATOM 659 O O . PRO A 1 87 ? -3.373 14.181 9.630 1.00 88.25 87 PRO A O 1
ATOM 662 N N . HIS A 1 88 ? -2.990 12.720 7.975 1.00 88.56 88 HIS A N 1
ATOM 663 C CA . HIS A 1 88 ? -4.109 11.825 8.254 1.00 88.56 88 HIS A CA 1
ATOM 664 C C . HIS A 1 88 ? -3.673 10.504 8.909 1.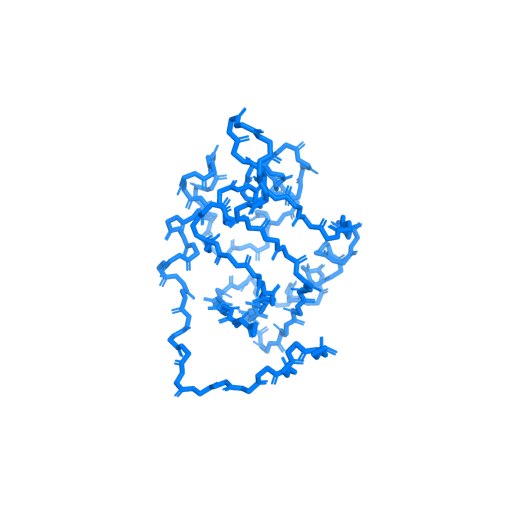00 88.56 88 HIS A C 1
ATOM 666 O O . HIS A 1 88 ? -4.494 9.596 9.056 1.00 88.56 88 HIS A O 1
ATOM 672 N N . LEU A 1 89 ? -2.395 10.363 9.276 1.00 86.94 89 LEU A N 1
ATOM 673 C CA . LEU A 1 89 ? -1.829 9.155 9.881 1.00 86.94 89 LEU A CA 1
ATOM 674 C C . LEU A 1 89 ? -1.447 9.421 11.356 1.00 86.94 89 LEU A C 1
ATOM 676 O O . LEU A 1 89 ? -0.873 10.469 11.643 1.00 86.94 89 LEU A O 1
ATOM 680 N N . PRO A 1 90 ? -1.770 8.511 12.301 1.00 81.00 90 PRO A N 1
ATOM 681 C CA . PRO A 1 90 ? -1.606 8.740 13.746 1.00 81.00 90 PRO A CA 1
ATOM 682 C C . PRO A 1 90 ? -0.148 8.758 14.215 1.00 81.00 90 PRO A C 1
ATOM 684 O O . PRO A 1 90 ? 0.214 9.531 15.096 1.00 81.00 90 PRO A O 1
ATOM 687 N N . GLU A 1 91 ? 0.697 7.947 13.592 1.00 69.38 91 GLU A N 1
ATOM 688 C CA . GLU A 1 91 ? 2.143 8.118 13.598 1.00 69.38 91 GLU A CA 1
ATOM 689 C C . GLU A 1 91 ? 2.471 8.529 12.175 1.00 69.38 91 GLU A C 1
ATOM 691 O O . GLU A 1 91 ? 2.088 7.803 11.264 1.00 69.38 91 GLU A O 1
ATOM 696 N N . ASN A 1 92 ? 3.107 9.682 11.953 1.00 63.44 92 ASN A N 1
ATOM 697 C CA . ASN A 1 92 ? 3.646 10.001 10.634 1.00 63.44 92 ASN A CA 1
ATOM 698 C C . ASN A 1 92 ? 4.729 8.949 10.370 1.00 63.44 92 ASN A C 1
ATOM 700 O O . ASN A 1 92 ? 5.811 9.076 10.956 1.00 63.44 92 ASN A O 1
ATOM 704 N N . PRO A 1 93 ? 4.459 7.872 9.602 1.00 61.94 93 PRO A N 1
ATOM 705 C CA . PRO A 1 93 ? 5.506 6.905 9.366 1.00 61.94 93 PRO A CA 1
ATOM 706 C C . PRO A 1 93 ? 6.554 7.694 8.592 1.00 61.94 93 PRO A C 1
ATOM 708 O O . PRO A 1 93 ? 6.206 8.337 7.602 1.00 61.94 93 PRO A O 1
ATOM 711 N N . SER A 1 94 ? 7.796 7.729 9.073 1.00 63.69 94 SER A N 1
ATOM 712 C CA . SER A 1 94 ? 8.903 8.428 8.415 1.00 63.69 94 SER A CA 1
ATOM 713 C C . SER A 1 94 ? 9.215 7.752 7.076 1.00 63.69 94 SER A C 1
ATOM 715 O O . SER A 1 94 ? 10.226 7.084 6.904 1.00 63.69 94 SER A O 1
ATOM 717 N N . ILE A 1 95 ? 8.290 7.856 6.127 1.00 71.56 95 ILE A N 1
ATOM 718 C CA . ILE A 1 95 ? 8.401 7.412 4.754 1.00 71.56 95 ILE A CA 1
ATOM 719 C C . ILE A 1 95 ? 9.022 8.594 4.030 1.00 71.56 95 ILE A C 1
ATOM 721 O O . ILE A 1 95 ? 8.350 9.386 3.376 1.00 71.56 95 ILE A O 1
ATOM 725 N N . ASP A 1 96 ? 10.321 8.748 4.239 1.00 81.38 96 ASP A N 1
ATOM 726 C CA . ASP A 1 96 ? 11.169 9.757 3.607 1.00 81.38 96 ASP A CA 1
ATOM 727 C C . ASP A 1 96 ? 11.913 9.200 2.381 1.00 81.38 96 ASP A C 1
ATOM 729 O O . ASP A 1 96 ? 12.490 9.944 1.590 1.00 81.38 96 ASP A O 1
ATOM 733 N N . SER A 1 97 ? 11.859 7.880 2.202 1.00 85.00 97 SER A N 1
ATOM 734 C CA . SER A 1 97 ? 12.566 7.119 1.180 1.00 85.00 97 SER A CA 1
ATOM 735 C C . SER A 1 97 ? 11.718 5.950 0.678 1.00 85.00 97 SER A C 1
ATOM 737 O O . SER A 1 97 ? 10.768 5.491 1.324 1.00 85.00 97 SER A O 1
ATOM 739 N N . ALA A 1 98 ? 12.027 5.469 -0.525 1.00 85.56 98 ALA A N 1
ATOM 740 C CA . ALA A 1 98 ? 11.311 4.341 -1.115 1.00 85.56 98 ALA A CA 1
ATOM 741 C C . ALA A 1 98 ? 11.564 3.048 -0.330 1.00 85.56 98 ALA A C 1
ATOM 743 O O . ALA A 1 98 ? 10.702 2.175 -0.243 1.00 85.56 98 ALA A O 1
ATOM 744 N N . GLU A 1 99 ? 12.743 2.955 0.269 1.00 87.62 99 GLU A N 1
ATOM 745 C CA . GLU A 1 99 ? 13.191 1.882 1.134 1.00 87.62 99 GLU A CA 1
ATOM 746 C C . GLU A 1 99 ? 12.396 1.886 2.446 1.00 87.62 99 GLU A C 1
ATOM 748 O O . GLU A 1 99 ? 11.899 0.831 2.846 1.00 87.62 99 GLU A O 1
ATOM 753 N N . ALA A 1 100 ? 12.181 3.060 3.057 1.00 85.38 100 ALA A N 1
ATOM 754 C CA . ALA A 1 100 ? 11.296 3.210 4.214 1.00 85.38 100 ALA A CA 1
ATOM 755 C C . ALA A 1 100 ? 9.844 2.844 3.873 1.00 85.38 100 ALA A C 1
ATOM 757 O O . ALA A 1 100 ? 9.199 2.127 4.637 1.00 85.38 100 ALA A O 1
ATOM 758 N N . PHE A 1 101 ? 9.344 3.240 2.694 1.00 85.69 101 PHE A N 1
ATOM 759 C CA . PHE A 1 101 ? 8.019 2.820 2.220 1.00 85.69 101 PHE A CA 1
ATOM 760 C C . PHE A 1 101 ? 7.913 1.295 2.103 1.00 85.69 101 PHE A C 1
ATOM 762 O O . PHE A 1 101 ? 6.959 0.698 2.601 1.00 85.69 101 PHE A O 1
ATOM 769 N N . ALA A 1 102 ? 8.887 0.651 1.455 1.00 86.94 102 ALA A N 1
ATOM 770 C CA . ALA A 1 102 ? 8.894 -0.799 1.284 1.00 86.94 102 ALA A CA 1
ATOM 771 C C . ALA A 1 102 ? 9.009 -1.527 2.634 1.00 86.94 102 ALA A C 1
ATOM 773 O O . ALA A 1 102 ? 8.343 -2.539 2.847 1.00 86.94 102 ALA A O 1
ATOM 774 N N . ALA A 1 103 ? 9.806 -1.000 3.568 1.00 87.06 103 ALA A N 1
ATOM 775 C CA . ALA A 1 103 ? 9.920 -1.533 4.922 1.00 87.06 103 ALA A CA 1
ATOM 776 C C . ALA A 1 103 ? 8.604 -1.414 5.703 1.00 87.06 103 ALA A C 1
ATOM 778 O O . ALA A 1 103 ? 8.149 -2.406 6.272 1.00 87.06 103 ALA A O 1
ATOM 779 N N . PHE A 1 104 ? 7.961 -0.243 5.667 1.00 85.94 104 PHE A N 1
ATOM 780 C CA . PHE A 1 104 ? 6.634 -0.034 6.243 1.00 85.94 104 PHE A CA 1
ATOM 781 C C . PHE A 1 104 ? 5.614 -1.001 5.643 1.00 85.94 104 PHE A C 1
ATOM 783 O O . PHE A 1 104 ? 4.895 -1.666 6.384 1.00 85.94 104 PHE A O 1
ATOM 790 N N . PHE A 1 105 ? 5.586 -1.130 4.312 1.00 87.62 105 PHE A N 1
ATOM 791 C CA . PHE A 1 105 ? 4.672 -2.041 3.631 1.00 87.62 105 PHE A CA 1
ATOM 792 C C . PHE A 1 105 ? 4.864 -3.475 4.127 1.00 87.62 105 PHE A C 1
ATOM 794 O O . PHE A 1 105 ? 3.884 -4.111 4.490 1.00 87.62 105 PHE A O 1
ATOM 801 N N . ARG A 1 106 ? 6.109 -3.968 4.203 1.00 87.19 106 ARG A N 1
ATOM 802 C CA . ARG A 1 106 ? 6.407 -5.316 4.716 1.00 87.19 106 ARG A CA 1
ATOM 803 C C . ARG A 1 106 ? 5.965 -5.505 6.164 1.00 87.19 106 ARG A C 1
ATOM 805 O O . ARG A 1 106 ? 5.444 -6.563 6.497 1.00 87.19 106 ARG A O 1
ATOM 812 N N . HIS A 1 107 ? 6.153 -4.499 7.016 1.00 87.56 107 HIS A N 1
ATOM 813 C CA . HIS A 1 107 ? 5.738 -4.568 8.417 1.00 87.56 107 HIS A CA 1
ATOM 814 C C . HIS A 1 107 ? 4.210 -4.564 8.575 1.00 87.56 107 HIS A C 1
ATOM 816 O O . HIS A 1 107 ? 3.662 -5.316 9.374 1.00 87.56 107 HIS A O 1
ATOM 822 N N . ALA A 1 108 ? 3.518 -3.751 7.777 1.00 89.69 108 ALA A N 1
ATOM 823 C CA . ALA A 1 108 ? 2.063 -3.621 7.771 1.00 89.69 108 ALA A CA 1
ATOM 824 C C . ALA A 1 108 ? 1.358 -4.676 6.893 1.00 89.69 108 ALA A C 1
ATOM 826 O O . ALA A 1 108 ? 0.139 -4.603 6.691 1.00 89.69 108 ALA A O 1
ATOM 827 N N . GLN A 1 109 ? 2.110 -5.622 6.321 1.00 92.44 109 GLN A N 1
ATOM 828 C CA . GLN A 1 109 ? 1.587 -6.600 5.379 1.00 92.44 109 GLN A CA 1
ATOM 829 C C . GLN A 1 109 ? 0.723 -7.637 6.091 1.00 92.44 109 GLN A C 1
ATOM 831 O O . GLN A 1 109 ? 1.106 -8.224 7.100 1.00 92.44 109 GLN A O 1
ATOM 836 N N . LEU A 1 110 ? -0.441 -7.912 5.510 1.00 94.00 110 LEU A N 1
ATOM 837 C CA . LEU A 1 110 ? -1.277 -9.032 5.906 1.00 94.00 110 LEU A CA 1
ATOM 838 C C . LEU A 1 110 ? -0.831 -10.290 5.144 1.00 94.00 110 LEU A C 1
ATOM 840 O O . LEU A 1 110 ? -0.775 -10.259 3.907 1.00 94.00 110 LEU A O 1
ATOM 844 N N . PRO A 1 111 ? -0.537 -11.406 5.837 1.00 92.00 111 PRO A N 1
ATOM 845 C CA . PRO A 1 111 ? -0.240 -12.673 5.182 1.00 92.00 111 PRO A CA 1
ATOM 846 C C . PRO A 1 111 ? -1.396 -13.121 4.282 1.00 92.00 111 PRO A C 1
ATOM 848 O O . PRO A 1 111 ? -2.548 -13.206 4.711 1.00 92.00 111 PRO A O 1
ATOM 851 N N . CYS A 1 112 ? -1.093 -13.434 3.021 1.00 92.25 112 CYS A N 1
ATOM 852 C CA . CYS A 1 112 ? -2.074 -14.013 2.111 1.00 92.25 112 CYS A CA 1
ATOM 853 C C . CYS A 1 112 ? -2.237 -15.504 2.431 1.00 92.25 112 CYS A C 1
ATOM 855 O O . CYS A 1 112 ? -1.371 -16.311 2.104 1.00 92.25 112 CYS A O 1
ATOM 857 N N . VAL A 1 113 ? -3.347 -15.865 3.076 1.00 94.69 113 VAL A N 1
ATOM 858 C CA . VAL A 1 113 ? -3.661 -17.264 3.425 1.00 94.69 113 VAL A CA 1
ATOM 859 C C . VAL A 1 113 ? -4.292 -18.040 2.265 1.00 94.69 113 VAL A C 1
ATOM 861 O O . VAL A 1 113 ? -4.174 -19.258 2.191 1.00 94.69 113 VAL A O 1
ATOM 864 N N . TYR A 1 114 ? -4.961 -17.334 1.352 1.00 92.12 114 TYR A N 1
ATOM 865 C CA . TYR A 1 114 ? -5.590 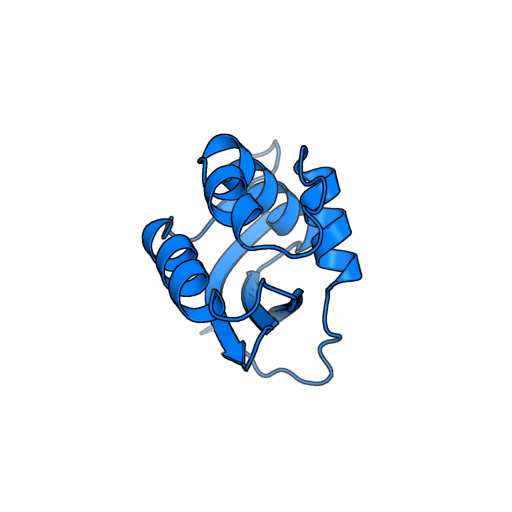-17.890 0.160 1.00 92.12 114 TYR A CA 1
ATOM 866 C C . TYR A 1 114 ? -5.747 -16.803 -0.902 1.00 92.12 114 TYR A C 1
ATOM 868 O O . TYR A 1 114 ? -6.103 -15.665 -0.593 1.00 92.12 114 TYR A O 1
ATOM 876 N N . GLN A 1 115 ? -5.541 -17.168 -2.165 1.00 90.00 115 GLN A N 1
ATOM 877 C CA . GLN A 1 115 ? -5.871 -16.326 -3.308 1.00 90.00 115 GLN A CA 1
ATOM 878 C C . GLN A 1 115 ? -6.219 -17.176 -4.527 1.00 90.00 115 GLN A C 1
ATOM 880 O O . GLN A 1 115 ? -5.669 -18.260 -4.727 1.00 90.00 115 GLN A O 1
ATOM 885 N N . ARG A 1 116 ? -7.088 -16.638 -5.385 1.00 87.69 116 ARG A N 1
ATOM 886 C CA . ARG A 1 116 ? -7.382 -17.178 -6.712 1.00 87.69 116 ARG A CA 1
ATOM 887 C C . ARG A 1 116 ? -7.266 -16.053 -7.731 1.00 87.69 116 ARG A C 1
ATOM 889 O O . ARG A 1 116 ? -8.052 -15.114 -7.702 1.00 87.69 116 ARG A O 1
ATOM 896 N N . GLY A 1 117 ? -6.275 -16.143 -8.612 1.00 77.75 117 GLY A N 1
ATOM 897 C CA . GLY A 1 117 ? -6.159 -15.244 -9.759 1.00 77.75 117 GLY A CA 1
ATOM 898 C C . GLY A 1 117 ? -6.965 -15.754 -10.955 1.00 77.75 117 GLY A C 1
ATOM 899 O O . GLY A 1 117 ? -7.296 -16.939 -11.024 1.00 77.75 117 GLY A O 1
ATOM 900 N N . GLN A 1 118 ? -7.237 -14.874 -11.920 1.00 66.44 118 GLN A N 1
ATOM 901 C CA . GLN A 1 118 ? -7.521 -15.312 -13.289 1.00 66.44 118 GLN A CA 1
ATOM 902 C C . GLN A 1 118 ? -6.278 -16.073 -13.792 1.00 66.44 118 GLN A C 1
ATOM 904 O O . GLN A 1 118 ? -5.153 -15.605 -13.588 1.00 66.44 118 GLN A O 1
ATOM 909 N N . GLY A 1 119 ? -6.465 -17.265 -14.367 1.00 55.22 119 GLY A N 1
ATOM 910 C CA . GLY A 1 119 ? -5.397 -17.911 -15.133 1.00 55.22 119 GLY A CA 1
ATOM 911 C C . GLY A 1 119 ? -5.026 -17.011 -16.310 1.00 55.22 119 GLY A C 1
ATOM 912 O O . GLY A 1 119 ? -5.897 -16.303 -16.818 1.00 55.22 119 GLY A O 1
ATOM 913 N N . ASP A 1 120 ? -3.754 -16.991 -16.713 1.00 53.09 120 ASP A N 1
ATOM 914 C CA . ASP A 1 120 ? -3.397 -16.333 -17.971 1.00 53.09 120 ASP A CA 1
ATOM 915 C C . ASP A 1 120 ? -4.252 -16.964 -19.087 1.00 53.09 120 ASP A C 1
ATOM 917 O O . ASP A 1 120 ? -4.360 -18.195 -19.121 1.00 53.09 120 ASP A O 1
ATOM 921 N N . PRO A 1 121 ? -4.911 -16.177 -19.960 1.00 47.59 121 PRO A N 1
ATOM 922 C CA . PRO A 1 121 ? -5.460 -16.745 -21.177 1.00 47.59 121 PRO A CA 1
ATOM 923 C C . PRO A 1 121 ? -4.274 -17.326 -21.953 1.00 47.59 121 PRO A C 1
ATOM 925 O O . PRO A 1 121 ? -3.343 -16.595 -22.293 1.00 47.59 121 PRO A O 1
ATOM 928 N N . THR A 1 122 ? -4.279 -18.650 -22.108 1.00 46.56 122 THR A N 1
ATOM 929 C CA . THR A 1 122 ? -3.348 -19.408 -22.957 1.00 46.56 122 THR A CA 1
ATOM 930 C C . THR A 1 122 ? -3.329 -18.870 -24.373 1.00 46.56 122 THR A C 1
ATOM 932 O O . THR A 1 122 ? -4.440 -18.580 -24.877 1.00 46.56 122 THR A O 1
#